Protein AF-A0A3S1F9B2-F1 (afdb_monomer)

Secondary structure (DSSP, 8-state):
-EEEEEEEE-SSTT-EEEEEEEE---S-SSSPP------SSTT-HHHHHHHHHHHHHHTT-

Sequence (61 aa):
MQKSIERIAGESEGVSYEFPLFRFTGSDKAAPSAYLQAALHAGELPGVVAIDALMPMLAKA

pLDDT: mean 95.82, std 2.18, range [86.0, 98.25]

Mean predicted aligned error: 2.96 Å

Solvent-accessible surface area (backbone atoms only — not comparable to full-atom values): 4124 Å² total; per-residue (Å²): 120,48,78,50,73,50,75,44,82,43,96,51,91,94,41,67,49,74,48,82,43,78,48,74,82,75,92,58,87,86,57,84,88,85,85,87,87,54,45,88,51,87,84,43,51,70,48,46,54,52,48,62,68,42,48,69,56,61,70,73,104

Structure (mmCIF, N/CA/C/O backbone):
data_AF-A0A3S1F9B2-F1
#
_entry.id   AF-A0A3S1F9B2-F1
#
loop_
_atom_site.group_PDB
_atom_site.id
_atom_site.type_symbol
_atom_site.label_atom_id
_atom_site.label_alt_id
_atom_site.label_comp_id
_atom_site.label_asym_id
_atom_site.label_entity_id
_atom_site.label_seq_id
_atom_site.pdbx_PDB_ins_code
_atom_site.Cartn_x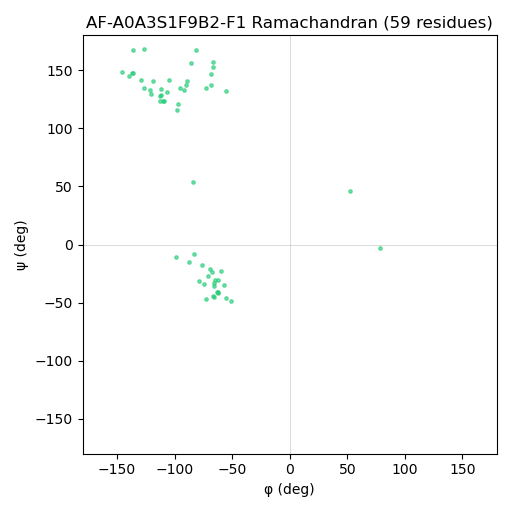
_atom_site.Cartn_y
_atom_site.Cartn_z
_atom_site.occupancy
_atom_site.B_iso_or_equiv
_atom_site.auth_seq_id
_atom_site.auth_comp_id
_atom_site.auth_asym_id
_atom_site.auth_atom_id
_atom_site.pdbx_PDB_model_num
ATOM 1 N N . MET A 1 1 ? -13.065 3.460 3.306 1.00 90.19 1 MET A N 1
ATOM 2 C CA . MET A 1 1 ? -11.810 3.283 2.543 1.00 90.19 1 MET A CA 1
ATOM 3 C C . MET A 1 1 ? -11.911 4.051 1.236 1.00 90.19 1 MET A C 1
ATOM 5 O O . MET A 1 1 ? -12.856 3.823 0.492 1.00 90.19 1 MET A O 1
ATOM 9 N N . GLN A 1 2 ? -10.971 4.951 0.967 1.00 95.94 2 GLN A N 1
ATOM 10 C CA . GLN A 1 2 ? -10.828 5.621 -0.328 1.00 95.94 2 GLN A CA 1
ATOM 11 C C . GLN A 1 2 ? -9.603 5.040 -1.035 1.00 95.94 2 GLN A C 1
ATOM 13 O O . GLN A 1 2 ? -8.548 4.927 -0.414 1.00 95.94 2 GLN A O 1
ATOM 18 N N . LYS A 1 3 ? -9.749 4.653 -2.304 1.00 96.50 3 LYS A N 1
ATOM 19 C CA . LYS A 1 3 ? -8.654 4.156 -3.143 1.00 96.50 3 LYS A CA 1
ATOM 20 C C . LYS A 1 3 ? -8.380 5.171 -4.249 1.00 96.50 3 LYS A C 1
ATOM 22 O O . LYS A 1 3 ? -9.309 5.535 -4.967 1.00 96.50 3 LYS A O 1
ATOM 27 N N . SER A 1 4 ? -7.126 5.569 -4.407 1.00 97.94 4 SER A N 1
ATOM 28 C CA . SER A 1 4 ? -6.622 6.310 -5.567 1.00 97.94 4 SER A CA 1
ATOM 29 C C . SER A 1 4 ? -5.409 5.594 -6.162 1.00 97.94 4 SER A C 1
ATOM 31 O O . SER A 1 4 ? -4.879 4.647 -5.576 1.00 97.94 4 SER A O 1
ATOM 33 N N . ILE A 1 5 ? -5.003 6.023 -7.354 1.00 97.81 5 ILE A N 1
ATOM 34 C CA . ILE A 1 5 ? -3.705 5.686 -7.934 1.00 97.81 5 ILE A CA 1
ATOM 35 C C . ILE A 1 5 ? -2.880 6.963 -7.904 1.00 97.81 5 ILE A C 1
ATOM 37 O O . ILE A 1 5 ? -3.318 7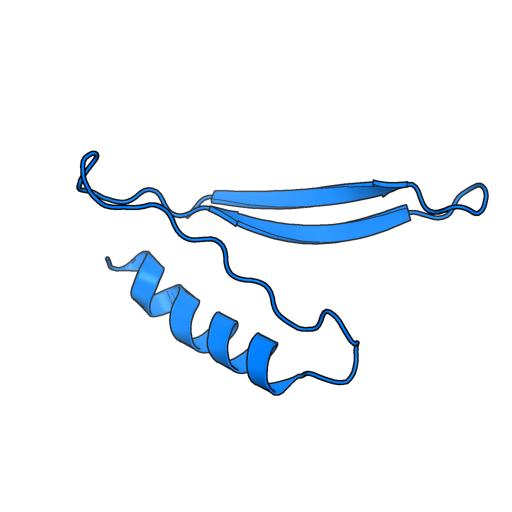.980 -8.442 1.00 97.81 5 ILE A O 1
ATOM 41 N N . GLU A 1 6 ? -1.715 6.903 -7.274 1.00 97.31 6 GLU A N 1
ATOM 42 C CA . GLU A 1 6 ? -0.722 7.963 -7.381 1.00 97.31 6 GLU A CA 1
ATOM 43 C C . GLU A 1 6 ? 0.188 7.656 -8.564 1.00 97.31 6 GLU A C 1
ATOM 45 O O . GLU A 1 6 ? 0.591 6.507 -8.769 1.00 97.31 6 GLU A O 1
ATOM 50 N N . ARG A 1 7 ? 0.496 8.688 -9.351 1.00 97.31 7 ARG A N 1
ATOM 51 C CA . ARG A 1 7 ? 1.383 8.599 -10.510 1.00 97.31 7 ARG A CA 1
ATOM 5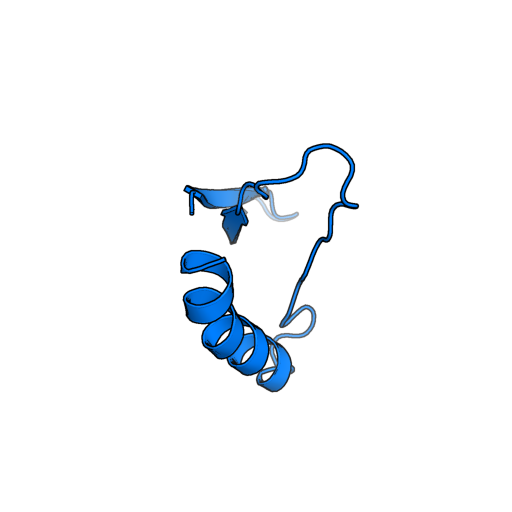2 C C . ARG A 1 7 ? 2.554 9.542 -10.308 1.00 97.31 7 ARG A C 1
ATOM 54 O O . ARG A 1 7 ? 2.357 10.730 -10.063 1.00 97.31 7 ARG A O 1
ATOM 61 N N . ILE A 1 8 ? 3.760 9.021 -10.480 1.00 95.94 8 ILE A N 1
ATOM 62 C CA . ILE A 1 8 ? 4.993 9.806 -10.470 1.00 95.94 8 ILE A CA 1
ATOM 63 C C . ILE A 1 8 ? 5.691 9.683 -11.824 1.00 95.94 8 ILE A C 1
ATOM 65 O O . ILE A 1 8 ? 5.694 8.617 -12.445 1.00 95.94 8 ILE A O 1
ATOM 69 N N . ALA A 1 9 ? 6.259 10.788 -12.300 1.00 97.06 9 ALA A N 1
ATOM 70 C CA . ALA A 1 9 ? 7.063 10.781 -13.515 1.00 97.06 9 ALA A CA 1
ATOM 71 C C . ALA A 1 9 ? 8.364 10.006 -13.270 1.00 97.06 9 ALA A C 1
ATOM 73 O O . ALA A 1 9 ? 8.988 10.149 -12.217 1.00 97.06 9 ALA A O 1
ATOM 74 N N . GLY A 1 10 ? 8.753 9.174 -14.231 1.00 95.69 10 GLY A N 1
ATOM 75 C CA . GLY A 1 10 ? 10.080 8.578 -14.265 1.00 95.69 10 GLY A CA 1
ATOM 76 C C . GLY A 1 10 ? 11.106 9.546 -14.843 1.00 95.69 10 GLY A C 1
ATOM 77 O O . GLY A 1 10 ? 10.761 10.563 -15.440 1.00 95.69 10 GLY A O 1
ATOM 78 N N . GLU A 1 11 ? 12.385 9.214 -14.681 1.00 95.88 11 GLU A N 1
ATOM 79 C CA . GLU A 1 11 ? 13.479 10.036 -15.215 1.00 95.88 11 GLU A CA 1
ATOM 80 C C . GLU A 1 11 ? 13.576 9.980 -16.747 1.00 95.88 11 GLU A C 1
ATOM 82 O O . GLU A 1 11 ? 14.059 10.916 -17.374 1.00 95.88 11 GLU A O 1
ATOM 87 N N . SER A 1 12 ? 13.124 8.883 -17.362 1.00 97.00 12 SER A N 1
ATOM 88 C CA . SER A 1 12 ? 13.112 8.720 -18.818 1.00 97.00 12 SER A CA 1
ATOM 89 C C . SER A 1 12 ? 11.809 9.233 -19.423 1.00 97.00 12 SER A C 1
ATOM 91 O O . SER A 1 12 ? 10.727 9.00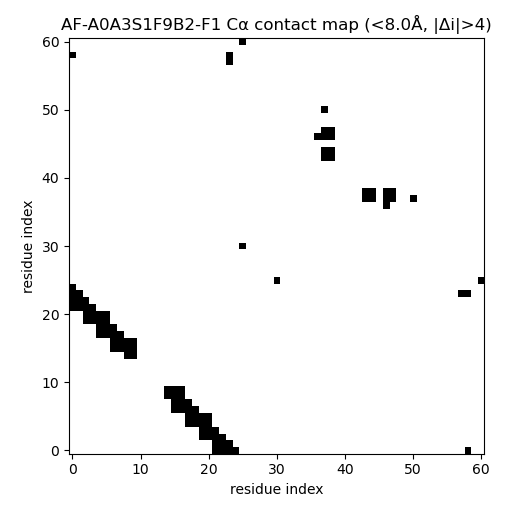1 -18.881 1.00 97.00 12 SER A O 1
ATOM 93 N N . GLU A 1 13 ? 11.906 9.889 -20.579 1.00 95.31 13 GLU A N 1
ATOM 94 C CA . GLU A 1 13 ? 10.742 10.391 -21.306 1.00 95.31 13 GLU A CA 1
ATOM 95 C C . GLU A 1 13 ? 9.744 9.261 -21.596 1.00 95.31 13 GLU A C 1
ATOM 97 O O . GLU A 1 13 ? 10.109 8.171 -22.038 1.00 95.31 13 GLU A O 1
ATOM 102 N N . GLY A 1 14 ? 8.469 9.514 -21.300 1.00 95.56 14 GLY A N 1
ATOM 103 C CA . GLY A 1 14 ? 7.394 8.536 -21.464 1.00 95.56 14 GLY A CA 1
ATOM 104 C C . GLY A 1 14 ? 7.303 7.472 -20.364 1.00 95.56 14 GLY A C 1
ATOM 105 O O . GLY A 1 14 ? 6.365 6.676 -20.393 1.00 95.56 14 GLY A O 1
ATOM 106 N N . VAL A 1 15 ? 8.208 7.455 -19.378 1.00 97.19 15 VAL A N 1
ATOM 107 C CA . VAL A 1 15 ? 8.130 6.534 -18.234 1.00 97.19 15 VAL A CA 1
ATOM 108 C C . VAL A 1 15 ? 7.364 7.178 -17.080 1.00 97.19 15 VAL A C 1
ATOM 110 O O . VAL A 1 15 ? 7.633 8.310 -16.680 1.00 97.19 15 VAL A O 1
ATOM 113 N N . SER A 1 16 ? 6.430 6.430 -16.494 1.00 96.94 16 SER A N 1
ATOM 114 C CA . SER A 1 16 ? 5.750 6.794 -15.249 1.00 96.94 16 SER A CA 1
ATOM 115 C C . SER A 1 16 ? 5.583 5.577 -14.353 1.00 96.94 16 SER A C 1
ATOM 117 O O . SER A 1 16 ? 5.316 4.481 -14.848 1.00 96.94 16 SER A O 1
ATOM 119 N N . TYR A 1 17 ? 5.672 5.785 -13.044 1.00 94.81 17 TYR A N 1
ATOM 120 C CA . TYR A 1 17 ? 5.379 4.761 -12.049 1.00 94.81 17 TYR A CA 1
ATOM 121 C C . TYR A 1 17 ? 4.031 5.046 -11.403 1.00 94.81 17 TYR A C 1
ATOM 123 O O . TYR A 1 17 ? 3.691 6.198 -11.129 1.00 94.81 17 TYR A O 1
ATOM 131 N N . GLU A 1 18 ? 3.275 3.986 -11.148 1.00 95.88 18 GLU A N 1
ATOM 132 C CA . GLU A 1 18 ? 1.963 4.061 -10.522 1.00 95.88 18 GLU A CA 1
ATOM 133 C C . GLU A 1 18 ? 1.885 3.100 -9.350 1.00 95.88 18 GLU A C 1
ATOM 135 O O . GLU A 1 18 ? 2.388 1.977 -9.416 1.00 95.88 18 GLU A O 1
ATOM 140 N N . PHE A 1 19 ? 1.221 3.529 -8.284 1.00 95.12 19 PHE A N 1
ATOM 141 C CA . PHE A 1 19 ? 0.955 2.671 -7.139 1.00 95.12 19 PHE A CA 1
ATOM 142 C C . PHE A 1 19 ? -0.395 3.009 -6.504 1.00 95.12 19 PHE A C 1
ATOM 144 O O . PHE A 1 19 ? -0.846 4.159 -6.541 1.00 95.12 19 PHE A O 1
ATOM 151 N N . PRO A 1 20 ? -1.082 2.007 -5.929 1.00 96.12 20 PRO A N 1
ATOM 152 C CA . PRO A 1 20 ? -2.332 2.246 -5.237 1.00 96.12 20 PRO A CA 1
ATOM 153 C C . PRO A 1 20 ? -2.085 2.941 -3.896 1.00 96.12 20 PRO A C 1
ATOM 155 O O . PRO A 1 20 ? -1.240 2.517 -3.109 1.00 96.12 20 PRO A O 1
ATOM 158 N N . LEU A 1 21 ? -2.886 3.965 -3.606 1.00 97.00 21 LEU A N 1
ATOM 159 C CA . LEU A 1 21 ? -2.955 4.611 -2.301 1.00 97.00 21 LEU A CA 1
ATOM 160 C C . LEU A 1 21 ? -4.321 4.328 -1.674 1.00 97.00 21 LEU A C 1
ATOM 162 O O . LEU A 1 21 ? -5.370 4.638 -2.244 1.00 97.00 21 LEU A O 1
ATOM 166 N N . PHE A 1 22 ? -4.305 3.751 -0.476 1.00 97.06 22 PHE A N 1
ATOM 167 C CA . PHE A 1 22 ? -5.506 3.490 0.309 1.00 97.06 22 PHE A CA 1
ATOM 168 C C . PHE A 1 22 ? -5.535 4.405 1.526 1.00 97.06 22 PHE A C 1
ATOM 170 O O . PHE A 1 22 ? -4.617 4.399 2.343 1.00 97.06 22 PHE A O 1
ATOM 177 N N . ARG A 1 23 ? -6.614 5.178 1.667 1.00 96.88 23 ARG A N 1
ATOM 178 C CA . ARG A 1 23 ? -6.835 6.062 2.812 1.00 96.88 23 ARG A CA 1
ATOM 179 C C . ARG A 1 23 ? -8.016 5.571 3.643 1.00 96.88 23 ARG A C 1
ATOM 181 O O . ARG A 1 23 ? -9.124 5.359 3.134 1.00 96.88 23 ARG A O 1
ATOM 188 N N . PHE A 1 24 ? -7.771 5.419 4.937 1.00 96.25 24 PHE A N 1
ATOM 189 C CA . PHE A 1 24 ? -8.777 5.126 5.951 1.00 96.25 24 PHE A CA 1
ATOM 190 C C . PHE A 1 24 ? -8.913 6.352 6.853 1.00 96.25 24 PHE A C 1
ATOM 192 O O . PHE A 1 24 ? -7.914 6.949 7.245 1.00 96.25 24 PHE A O 1
ATOM 199 N N . THR A 1 25 ? -10.147 6.756 7.135 1.00 94.06 25 THR A N 1
ATOM 200 C CA . THR A 1 25 ? -10.435 7.861 8.052 1.00 94.06 25 THR A CA 1
ATOM 201 C C . THR A 1 25 ? -10.774 7.253 9.401 1.00 94.06 25 THR A C 1
ATOM 203 O O . THR A 1 25 ? -11.757 6.524 9.494 1.00 94.06 25 THR A O 1
ATOM 206 N N . GLY A 1 26 ? -9.949 7.525 10.414 1.00 92.56 26 GLY A N 1
ATOM 207 C CA . GLY A 1 26 ? -10.219 7.101 11.787 1.00 92.56 26 GLY A CA 1
ATOM 208 C C . GLY A 1 26 ? -11.435 7.816 12.380 1.00 92.56 26 GLY A C 1
ATOM 209 O O . GLY A 1 26 ? -11.811 8.903 11.936 1.00 92.56 26 GLY A O 1
ATOM 210 N N . SER A 1 27 ? -12.047 7.198 13.386 1.00 92.06 27 SER A N 1
ATOM 211 C CA . SER A 1 27 ? -13.216 7.734 14.092 1.00 92.06 27 SER A CA 1
ATOM 212 C C . SER A 1 27 ? -12.853 8.806 15.127 1.00 92.06 27 SER A C 1
ATOM 214 O O . SER A 1 27 ? -13.619 9.750 15.323 1.00 92.06 27 SER A O 1
ATOM 216 N N . ASP A 1 28 ? -11.673 8.703 15.742 1.00 95.38 28 ASP A N 1
ATOM 217 C CA . ASP A 1 28 ? -11.148 9.685 16.690 1.00 95.38 28 ASP A CA 1
ATOM 218 C C . ASP A 1 28 ? -10.184 10.664 16.002 1.00 95.38 28 ASP A C 1
ATOM 220 O O . ASP A 1 28 ? -9.156 10.274 15.448 1.00 95.38 28 ASP A O 1
ATOM 224 N N . LYS A 1 29 ? -10.508 11.959 16.064 1.00 92.69 29 LYS A N 1
ATOM 225 C CA . LYS A 1 29 ? -9.684 13.040 15.498 1.00 92.69 29 LYS A CA 1
ATOM 226 C C . LYS A 1 29 ? -8.449 13.365 16.341 1.00 92.69 29 LYS A C 1
ATOM 228 O O . LYS A 1 29 ? -7.555 14.036 15.832 1.00 92.69 29 LYS A O 1
ATOM 233 N N . ALA A 1 30 ? -8.417 12.952 17.607 1.00 96.69 30 ALA A N 1
ATOM 234 C CA . ALA A 1 30 ? -7.270 13.133 18.491 1.00 96.69 30 ALA A CA 1
ATOM 235 C C . ALA A 1 30 ? -6.254 11.982 18.378 1.00 96.69 30 ALA A C 1
ATOM 237 O O . ALA A 1 30 ? -5.117 12.127 18.827 1.00 96.69 30 ALA A O 1
ATOM 238 N N . ALA A 1 31 ? -6.643 10.856 17.770 1.00 96.12 31 ALA A N 1
ATOM 239 C CA . ALA A 1 31 ? -5.752 9.727 17.544 1.00 96.12 31 ALA A CA 1
ATOM 240 C C . ALA A 1 31 ? -4.653 10.069 16.514 1.00 96.12 31 ALA A C 1
ATOM 242 O O . ALA A 1 31 ? -4.891 10.829 15.569 1.00 96.12 31 ALA A O 1
ATOM 243 N N . PRO A 1 32 ? -3.439 9.508 16.665 1.00 97.12 32 PRO A N 1
ATOM 244 C CA . PRO A 1 32 ? -2.349 9.748 15.729 1.00 97.12 32 PRO A CA 1
ATOM 245 C C . PRO A 1 32 ? -2.641 9.150 14.349 1.00 97.12 32 PRO A C 1
ATOM 247 O O . PRO A 1 32 ? -3.331 8.141 14.206 1.00 97.12 32 PRO A O 1
ATOM 250 N N . SER A 1 33 ? -2.049 9.759 13.323 1.00 96.50 33 SER A N 1
ATOM 251 C CA . SER A 1 33 ? -2.050 9.208 11.967 1.00 96.50 33 SER A CA 1
ATOM 252 C C . SER A 1 33 ? -0.894 8.224 11.765 1.00 96.50 33 SER A C 1
ATOM 254 O O . SER A 1 33 ? 0.126 8.298 12.450 1.00 96.50 33 SER A O 1
ATOM 256 N N . ALA A 1 34 ? -1.050 7.310 10.807 1.00 96.25 34 ALA A N 1
ATOM 257 C CA . ALA A 1 34 ? -0.013 6.365 10.411 1.00 96.25 34 ALA A CA 1
ATOM 258 C C . ALA A 1 34 ? 0.068 6.258 8.883 1.00 96.25 34 ALA A C 1
ATOM 260 O O . ALA A 1 34 ? -0.944 6.363 8.186 1.00 96.25 34 ALA A O 1
ATOM 261 N N . TYR A 1 35 ? 1.277 6.017 8.379 1.00 97.12 35 TYR A N 1
ATOM 262 C CA . TYR A 1 35 ? 1.554 5.694 6.982 1.00 97.12 35 TYR A CA 1
ATOM 263 C C . TYR A 1 35 ? 2.256 4.340 6.923 1.00 97.12 35 TYR A C 1
ATOM 265 O O . TYR A 1 35 ? 3.189 4.090 7.685 1.00 97.12 35 TYR A O 1
ATOM 273 N N . LEU A 1 36 ? 1.792 3.471 6.029 1.00 97.25 36 LEU A N 1
ATOM 274 C CA . LEU A 1 36 ? 2.332 2.132 5.829 1.00 97.25 36 LEU A CA 1
ATOM 275 C C . LEU A 1 36 ? 2.681 1.956 4.355 1.00 97.25 36 LEU A C 1
ATOM 277 O O . LEU A 1 36 ? 1.883 2.289 3.480 1.00 97.25 36 LEU A O 1
ATOM 281 N N . GLN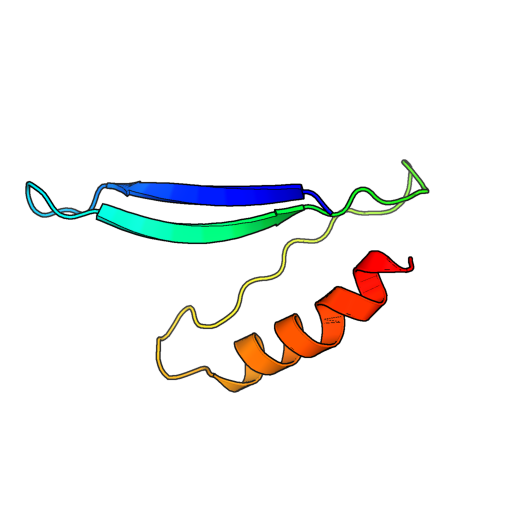 A 1 37 ? 3.857 1.393 4.100 1.00 97.06 37 GLN A N 1
ATOM 282 C CA . GLN A 1 37 ? 4.346 1.062 2.769 1.00 97.06 37 GLN A CA 1
ATOM 283 C C . GLN A 1 37 ? 4.987 -0.323 2.798 1.00 97.06 37 GLN A C 1
ATOM 285 O O . GLN A 1 37 ? 5.589 -0.719 3.795 1.00 97.06 37 GLN A O 1
ATOM 290 N N . ALA A 1 38 ? 4.869 -1.042 1.687 1.00 97.00 38 ALA A N 1
ATOM 291 C CA . ALA A 1 38 ? 5.540 -2.312 1.460 1.00 97.00 38 ALA A CA 1
ATOM 292 C C . ALA A 1 38 ? 6.121 -2.372 0.044 1.00 97.00 38 ALA A C 1
ATOM 294 O O . ALA A 1 38 ? 5.780 -1.540 -0.797 1.00 97.00 38 ALA A O 1
ATOM 295 N N . ALA A 1 39 ? 6.978 -3.370 -0.195 1.00 95.81 39 ALA A N 1
ATOM 296 C CA . ALA A 1 39 ? 7.665 -3.596 -1.466 1.00 95.81 39 ALA A CA 1
ATOM 297 C C . ALA A 1 39 ? 8.407 -2.354 -1.988 1.00 95.81 39 ALA A C 1
ATOM 299 O O . ALA A 1 39 ? 8.313 -2.020 -3.168 1.00 95.81 39 ALA A O 1
ATOM 300 N N . LEU A 1 40 ? 9.163 -1.675 -1.110 1.00 94.25 40 LEU A N 1
ATOM 301 C CA . LEU A 1 40 ? 10.108 -0.653 -1.571 1.00 94.25 40 LEU A CA 1
A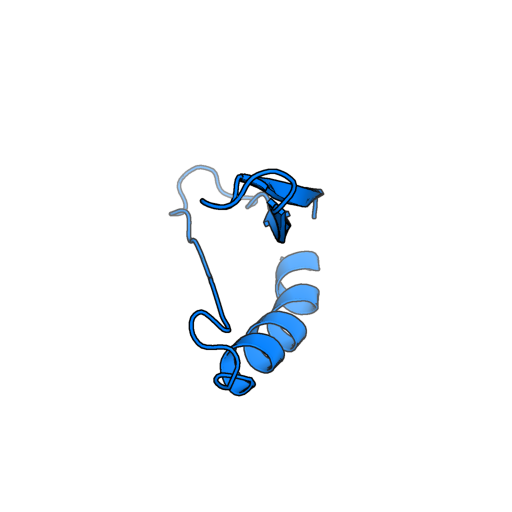TOM 302 C C . LEU A 1 40 ? 11.171 -1.306 -2.461 1.00 94.25 40 LEU A C 1
ATOM 304 O O . LEU A 1 40 ? 11.475 -0.792 -3.536 1.00 94.25 40 LEU A O 1
ATOM 308 N N . HIS A 1 41 ? 11.658 -2.483 -2.060 1.00 95.81 41 HIS A N 1
ATOM 309 C CA . HIS A 1 41 ? 12.320 -3.399 -2.977 1.00 95.81 41 HIS A CA 1
ATOM 310 C C . HIS A 1 41 ? 11.307 -4.425 -3.499 1.00 95.81 41 HIS A C 1
ATOM 312 O O . HIS A 1 41 ? 10.555 -5.026 -2.731 1.00 95.81 41 HIS A O 1
ATOM 318 N N . ALA A 1 42 ? 11.322 -4.687 -4.809 1.00 90.75 42 ALA A N 1
ATOM 319 C CA . ALA A 1 42 ? 10.325 -5.537 -5.470 1.00 90.75 42 ALA A CA 1
ATOM 320 C C . ALA A 1 42 ? 10.253 -6.983 -4.928 1.00 90.75 42 ALA A C 1
ATOM 322 O O . ALA A 1 42 ? 9.229 -7.645 -5.073 1.00 90.75 42 ALA A O 1
ATOM 323 N N . GLY A 1 43 ? 11.322 -7.478 -4.293 1.00 95.25 43 GLY A N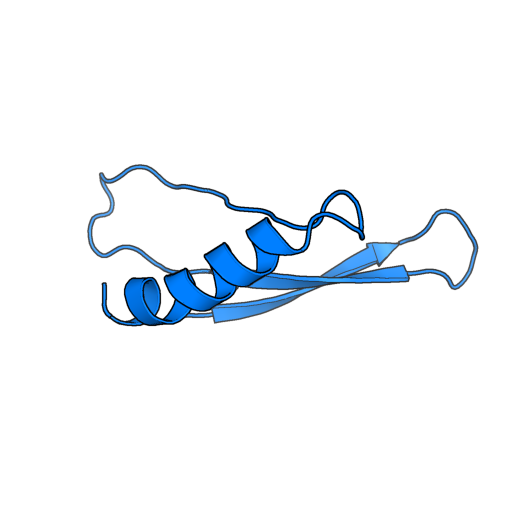 1
ATOM 324 C CA . GLY A 1 43 ? 11.368 -8.813 -3.685 1.00 95.25 43 GLY A CA 1
ATOM 325 C C . GLY A 1 43 ? 10.773 -8.910 -2.274 1.00 95.25 43 GLY A C 1
ATOM 326 O O . GLY A 1 43 ? 10.615 -10.013 -1.755 1.00 95.25 43 GLY A O 1
ATOM 327 N N . GLU A 1 44 ? 10.424 -7.792 -1.633 1.00 96.56 44 GLU A N 1
ATOM 328 C CA . GLU A 1 44 ? 9.954 -7.742 -0.237 1.00 96.56 44 GLU A CA 1
ATOM 329 C C . GLU A 1 44 ? 8.445 -8.021 -0.116 1.00 96.56 44 GLU A C 1
ATOM 331 O O . GLU A 1 44 ? 7.670 -7.261 0.472 1.00 96.56 44 GLU A O 1
ATOM 336 N N . LEU A 1 45 ? 8.015 -9.151 -0.674 1.00 96.44 45 LEU A N 1
ATOM 337 C CA . LEU A 1 45 ? 6.609 -9.554 -0.746 1.00 96.44 45 LEU A CA 1
ATOM 338 C C . LEU A 1 45 ? 5.905 -9.767 0.610 1.00 96.44 45 LEU A C 1
ATOM 340 O O . LEU A 1 45 ? 4.703 -9.498 0.674 1.00 96.44 45 LEU A O 1
ATOM 344 N N . PRO A 1 46 ? 6.570 -10.186 1.710 1.00 97.94 46 PRO A N 1
ATOM 345 C CA . PRO A 1 46 ? 5.884 -10.361 2.992 1.00 97.94 46 PRO A CA 1
ATOM 346 C C . PRO A 1 46 ? 5.176 -9.097 3.501 1.00 97.94 46 PRO A C 1
ATOM 348 O O . PRO A 1 46 ? 4.094 -9.198 4.074 1.00 97.94 46 PRO A O 1
ATOM 351 N N . GLY A 1 47 ? 5.733 -7.905 3.250 1.00 97.75 47 GLY A N 1
ATOM 352 C CA . GLY A 1 47 ? 5.085 -6.644 3.626 1.00 97.75 47 GLY A CA 1
ATOM 353 C C . GLY A 1 47 ? 3.785 -6.395 2.855 1.00 97.75 47 GLY A C 1
ATOM 354 O O . GLY A 1 47 ? 2.820 -5.887 3.420 1.00 97.75 47 GLY A O 1
ATOM 355 N N . VAL A 1 48 ? 3.731 -6.798 1.581 1.00 97.00 48 VAL A N 1
ATOM 356 C CA . VAL A 1 48 ? 2.527 -6.671 0.741 1.00 97.00 48 VAL A CA 1
ATOM 357 C C . VAL A 1 48 ? 1.420 -7.573 1.276 1.00 97.00 48 VAL A C 1
ATOM 359 O O . VAL A 1 48 ? 0.287 -7.127 1.432 1.00 97.00 48 VAL A O 1
ATOM 362 N N . VAL A 1 49 ? 1.767 -8.814 1.630 1.00 98.00 49 VAL A N 1
ATOM 363 C CA . VAL A 1 49 ? 0.831 -9.776 2.232 1.00 98.00 49 VAL A CA 1
ATOM 364 C C . VAL A 1 49 ? 0.330 -9.284 3.593 1.00 98.00 49 VAL A C 1
ATOM 366 O O . VAL A 1 49 ? -0.858 -9.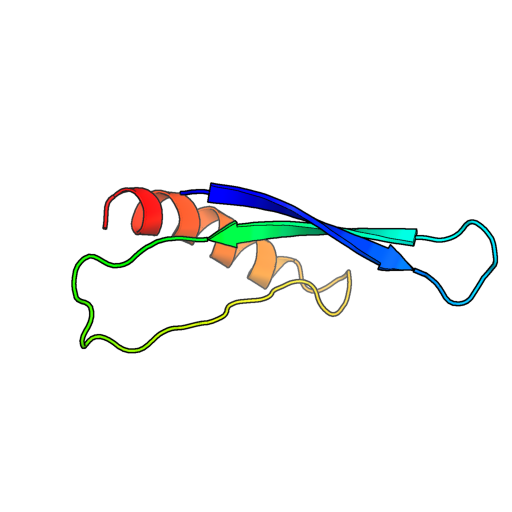392 3.887 1.00 98.00 49 VAL A O 1
ATOM 369 N N . ALA A 1 50 ? 1.205 -8.699 4.417 1.00 98.25 50 ALA A N 1
ATOM 370 C CA . ALA A 1 50 ? 0.803 -8.128 5.700 1.00 98.25 50 ALA A CA 1
ATOM 371 C C . ALA A 1 50 ? -0.202 -6.975 5.531 1.00 98.25 50 ALA A C 1
ATOM 373 O O . ALA A 1 50 ? -1.179 -6.901 6.277 1.00 98.25 50 ALA A O 1
ATOM 374 N N . ILE A 1 51 ? 0.001 -6.100 4.538 1.00 97.44 51 ILE A N 1
ATOM 375 C CA . ILE A 1 51 ? -0.949 -5.025 4.224 1.00 97.44 51 ILE A CA 1
ATOM 376 C C . ILE A 1 51 ? -2.274 -5.600 3.713 1.00 97.44 51 ILE A C 1
ATOM 378 O O . ILE A 1 51 ? -3.321 -5.176 4.198 1.00 97.44 51 ILE A O 1
ATOM 382 N N . ASP A 1 52 ? -2.250 -6.577 2.802 1.00 96.88 52 ASP A N 1
ATOM 383 C CA . ASP A 1 52 ? -3.461 -7.237 2.288 1.00 96.88 52 ASP A CA 1
ATOM 384 C C . ASP A 1 52 ? -4.319 -7.820 3.425 1.00 96.88 52 ASP A C 1
ATOM 386 O O . ASP A 1 52 ? -5.516 -7.540 3.514 1.00 96.88 52 ASP A O 1
ATOM 390 N N . ALA A 1 53 ? -3.687 -8.516 4.375 1.00 98.00 53 ALA A N 1
ATOM 391 C CA . ALA A 1 53 ? -4.360 -9.054 5.556 1.00 98.00 53 ALA A CA 1
ATOM 392 C C . ALA A 1 53 ? -4.898 -7.963 6.505 1.00 98.00 53 ALA A C 1
ATOM 394 O O . ALA A 1 53 ? -5.945 -8.142 7.134 1.00 98.00 53 ALA A O 1
ATOM 395 N N . LEU A 1 54 ? -4.207 -6.822 6.608 1.00 97.69 54 LEU A N 1
ATOM 396 C CA . LEU A 1 54 ? -4.597 -5.702 7.468 1.00 97.69 54 LEU A CA 1
ATOM 397 C C . LEU A 1 54 ? -5.785 -4.905 6.903 1.00 97.69 54 LEU A C 1
ATOM 399 O O . LEU A 1 54 ? -6.624 -4.418 7.665 1.00 97.69 54 LEU A O 1
ATOM 403 N N . MET A 1 55 ? -5.895 -4.774 5.580 1.00 96.44 55 MET A N 1
ATOM 404 C CA . MET A 1 55 ? -6.948 -3.989 4.922 1.00 96.44 55 MET A CA 1
ATOM 405 C C . MET A 1 55 ? -8.388 -4.314 5.374 1.00 96.44 55 MET A C 1
ATOM 407 O O . MET A 1 55 ? -9.118 -3.372 5.703 1.00 96.44 55 MET A O 1
ATOM 411 N N . PRO A 1 56 ? -8.844 -5.583 5.443 1.00 96.44 56 PRO A N 1
ATOM 412 C CA . PRO A 1 56 ? -10.191 -5.895 5.921 1.00 96.44 56 PRO A CA 1
ATOM 413 C C . PRO A 1 56 ? -10.390 -5.589 7.411 1.00 96.44 56 PRO A C 1
ATOM 415 O O . PRO A 1 56 ? -11.529 -5.381 7.829 1.00 96.44 56 PRO A O 1
ATOM 418 N N . MET A 1 57 ? -9.321 -5.553 8.214 1.00 96.31 57 MET A N 1
ATOM 419 C CA . MET A 1 57 ? -9.398 -5.147 9.622 1.00 96.31 57 MET A CA 1
ATOM 420 C C . MET A 1 57 ? -9.619 -3.636 9.725 1.00 96.31 57 MET A C 1
ATOM 422 O O . MET A 1 57 ? -10.537 -3.201 10.414 1.00 96.31 57 MET A O 1
ATOM 426 N N . LEU A 1 58 ? -8.856 -2.843 8.964 1.00 95.25 58 LEU A N 1
ATOM 427 C CA . LEU A 1 58 ? -9.012 -1.384 8.905 1.00 95.25 58 LEU A CA 1
ATOM 428 C C . LEU A 1 58 ? -10.357 -0.950 8.311 1.00 95.25 58 LEU A C 1
ATOM 430 O O . LEU A 1 58 ? -10.886 0.091 8.679 1.00 95.25 58 LEU A O 1
ATOM 434 N N . ALA A 1 59 ? -10.931 -1.735 7.397 1.00 92.50 59 ALA A N 1
ATOM 435 C CA . ALA A 1 59 ? -12.245 -1.445 6.825 1.00 92.50 59 ALA A CA 1
ATOM 436 C C . ALA A 1 59 ? -13.404 -1.604 7.827 1.00 92.50 59 ALA A C 1
ATOM 438 O O . ALA A 1 59 ? -14.481 -1.064 7.582 1.00 92.50 59 ALA A 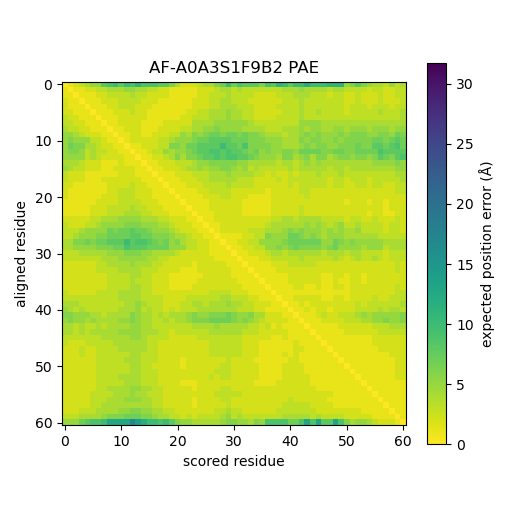O 1
ATOM 439 N N . LYS A 1 60 ? -13.194 -2.360 8.913 1.00 91.88 60 LYS A N 1
ATOM 440 C CA . LYS A 1 60 ? -14.177 -2.604 9.982 1.00 91.88 60 LYS A CA 1
ATOM 441 C C . LYS A 1 60 ? -13.966 -1.717 11.214 1.00 91.88 60 LYS A C 1
ATOM 443 O O . LYS A 1 60 ? -14.806 -1.762 12.110 1.00 91.88 60 LYS A O 1
ATOM 448 N N . ALA A 1 61 ? -12.831 -1.022 11.282 1.00 86.00 61 ALA A N 1
ATOM 449 C CA . ALA A 1 61 ? -12.424 -0.190 12.409 1.00 86.00 61 ALA A CA 1
ATOM 450 C C . ALA A 1 61 ? -13.153 1.162 12.440 1.00 86.00 61 ALA A C 1
ATOM 452 O O . ALA A 1 61 ? -13.642 1.604 11.374 1.00 86.00 61 ALA A O 1
#

Nearest PDB structures (foldseek):
  2qlz-assembly2_D  TM=2.822E-01  e=6.274E+00  unclassified
  2quf-assembly1_A  TM=3.088E-01  e=9.503E+00  unclassified
  6z1p-assembly1_BR  TM=2.517E-01  e=7.205E+00  Tetrahymena thermophila SB210

Foldseek 3Di:
DDKDKDWDDDPDPPDIDIDIDDDADDPDPPDDDDDADAPPPVPRCVSVVVVVVCVVVSVVD

Radius of gyration: 14.41 Å; Cα contacts (8 Å, |Δi|>4): 50; chains: 1; bounding box: 28×24×40 Å